Protein AF-A0A3B8WNW2-F1 (afdb_monomer_lite)

pLDDT: mean 96.25, std 4.34, range [57.47, 98.69]

Foldseek 3Di:
DVCCLVCVQPDLEEEAALDQAFVVPPDLVSLLSNLQRAYAYWFECQQPPHHCVGHVPVSLVSSVVSVHPRYHYDYHPFAFDPPLPAAPPVRPGTGTDRRSVRVVCLVVQNDDDPRQTPVNVSVPTDRDD

Sequence (129 aa):
VNMMLQYPDFFAAAFPICEAFPDARINSRDLAKIAQKPMWFVLAKNDPTIDPEKNTMPTVNRLKKMGAKNLHYSYFDKVEDVTGKYFNADKTAPHEYHGHDSWIYVFNDYVREGGLSLFEWLASQTNSD

Radius of gyration: 15.72 Å; chains: 1; bounding box: 43×23×44 Å

Secondary structure (DSSP, 8-state):
-HHHHH-TTT-S-B--BS----GGGS-HHHHHHHTTS-EEEEEETT-SSS-GGGTHHHHHHHHHHTT-SSEEEEEES--B-SSSS-B-TTSSSBPBPPTT-THHHHHTT--EETTEEHHHHHHT-----

Structure (mmCIF, N/CA/C/O backbone):
data_AF-A0A3B8WNW2-F1
#
_entry.id   AF-A0A3B8WNW2-F1
#
loop_
_atom_site.group_PDB
_atom_site.id
_atom_site.type_symbol
_atom_site.label_atom_id
_atom_site.label_alt_id
_atom_site.label_comp_id
_atom_site.label_asym_id
_atom_site.label_entity_id
_atom_site.label_seq_id
_atom_site.pdbx_PDB_ins_code
_atom_site.Cartn_x
_atom_site.Cartn_y
_atom_site.Cartn_z
_atom_site.occupancy
_atom_site.B_iso_or_equiv
_atom_site.auth_seq_id
_atom_site.auth_comp_id
_atom_site.auth_asym_id
_atom_site.auth_atom_id
_atom_site.pdbx_PDB_model_num
ATOM 1 N N . VAL A 1 1 ? -11.377 -3.786 -0.225 1.00 93.00 1 VAL A N 1
ATOM 2 C CA . VAL A 1 1 ? -12.240 -2.909 0.608 1.00 93.00 1 VAL A CA 1
ATOM 3 C C . VAL A 1 1 ? -13.684 -3.378 0.707 1.00 93.00 1 VAL A C 1
ATOM 5 O O . VAL A 1 1 ? -14.175 -3.434 1.824 1.00 93.00 1 VAL A O 1
ATOM 8 N N . ASN A 1 2 ? -14.360 -3.769 -0.385 1.00 95.19 2 ASN A N 1
ATOM 9 C CA . ASN A 1 2 ? -15.773 -4.192 -0.323 1.00 95.19 2 ASN A CA 1
ATOM 10 C C . ASN A 1 2 ? -16.074 -5.220 0.791 1.00 95.19 2 ASN A C 1
ATOM 12 O O . ASN A 1 2 ? -17.020 -5.036 1.545 1.00 95.19 2 ASN A O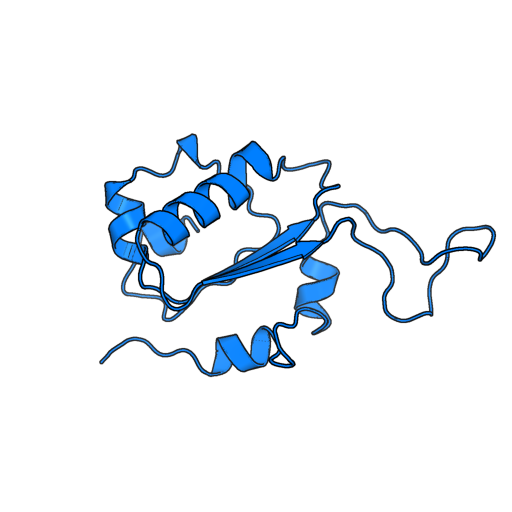 1
ATOM 16 N N . MET A 1 3 ? -15.226 -6.239 0.968 1.00 96.19 3 MET A N 1
ATOM 17 C CA . MET A 1 3 ? -15.391 -7.223 2.051 1.00 96.19 3 MET A CA 1
ATOM 18 C C . MET A 1 3 ? -15.361 -6.606 3.456 1.00 96.19 3 MET A C 1
ATOM 20 O O . MET A 1 3 ? -16.171 -6.991 4.290 1.00 96.19 3 MET A O 1
ATOM 24 N N . MET A 1 4 ? -14.498 -5.614 3.703 1.00 95.75 4 MET A N 1
ATOM 25 C CA . MET A 1 4 ? -14.473 -4.887 4.979 1.00 95.75 4 MET A CA 1
ATOM 26 C C . MET A 1 4 ? -15.780 -4.127 5.207 1.00 95.75 4 MET A C 1
ATOM 28 O O . MET A 1 4 ? -16.296 -4.112 6.315 1.00 95.75 4 MET A O 1
ATOM 32 N N . LEU A 1 5 ? -16.342 -3.520 4.157 1.00 95.56 5 LEU A N 1
ATOM 33 C CA . LEU A 1 5 ? -17.600 -2.772 4.257 1.00 95.56 5 LEU A CA 1
ATOM 34 C C . LEU A 1 5 ? -18.800 -3.689 4.535 1.00 95.56 5 LEU A C 1
ATOM 36 O O . LEU A 1 5 ? -19.678 -3.319 5.310 1.00 95.56 5 LEU A O 1
ATOM 40 N N . GLN A 1 6 ? -18.844 -4.868 3.904 1.00 95.88 6 GLN A N 1
ATOM 41 C 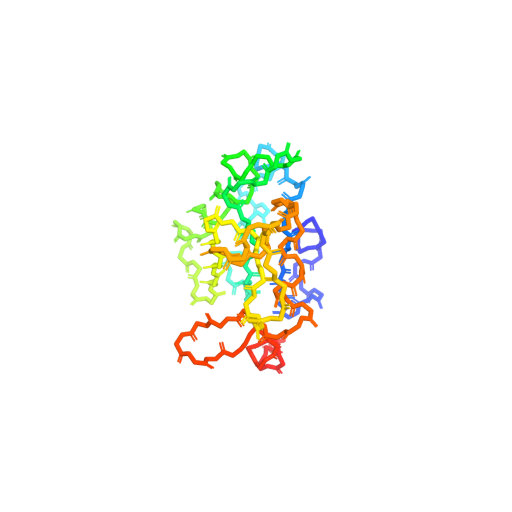CA . GLN A 1 6 ? -19.944 -5.826 4.070 1.00 95.88 6 GLN A CA 1
ATOM 42 C C . GLN A 1 6 ? -19.856 -6.606 5.390 1.00 95.88 6 GLN A C 1
ATOM 44 O O . GLN A 1 6 ? -20.885 -6.960 5.960 1.00 95.88 6 GLN A O 1
ATOM 49 N N . TYR A 1 7 ? -18.640 -6.860 5.881 1.00 95.88 7 TYR A N 1
ATOM 50 C CA . TYR A 1 7 ? -18.383 -7.690 7.059 1.00 95.88 7 TYR A CA 1
ATOM 51 C C . TYR A 1 7 ? -17.373 -7.015 8.004 1.00 95.88 7 TYR A C 1
ATOM 53 O O . TYR A 1 7 ? -16.269 -7.533 8.198 1.00 95.88 7 TYR A O 1
ATOM 61 N N . PRO A 1 8 ? -17.723 -5.857 8.596 1.00 93.12 8 PRO A N 1
ATOM 62 C CA . PRO A 1 8 ? -16.779 -5.029 9.352 1.00 93.12 8 PRO A CA 1
ATOM 63 C C . PRO A 1 8 ? -16.160 -5.745 10.558 1.00 93.12 8 PRO A C 1
ATOM 65 O O . PRO A 1 8 ? -15.019 -5.458 10.915 1.00 93.12 8 PRO A O 1
ATOM 68 N N . ASP A 1 9 ? -16.866 -6.708 11.149 1.00 93.31 9 ASP A N 1
ATOM 69 C CA . ASP A 1 9 ? -16.422 -7.420 12.354 1.00 93.31 9 ASP A CA 1
ATOM 70 C C . ASP A 1 9 ? -15.736 -8.759 12.064 1.00 93.31 9 ASP A C 1
ATOM 72 O O . ASP A 1 9 ? -15.163 -9.368 12.961 1.00 93.31 9 ASP A O 1
ATOM 76 N N . PHE A 1 10 ? -15.761 -9.224 10.813 1.00 95.62 10 PHE A N 1
ATOM 77 C CA . PHE A 1 10 ? -15.202 -10.529 10.463 1.00 95.62 10 PHE A CA 1
ATOM 78 C C . PHE A 1 10 ? -13.671 -10.496 10.365 1.00 95.62 10 PHE A C 1
ATOM 80 O O . PHE A 1 10 ? -12.996 -11.416 10.821 1.00 95.62 10 PHE A O 1
ATOM 87 N N . PHE A 1 11 ? -13.114 -9.429 9.788 1.00 96.38 11 PHE A N 1
ATOM 88 C CA . PHE A 1 11 ? -11.680 -9.310 9.529 1.00 96.38 11 PHE A CA 1
ATOM 89 C C . PHE A 1 11 ? -10.991 -8.397 10.550 1.00 96.38 11 PHE A C 1
ATOM 91 O O . PHE A 1 11 ? -11.432 -7.268 10.782 1.00 96.38 11 PHE A O 1
ATOM 98 N N . ALA A 1 12 ? -9.855 -8.861 11.076 1.00 96.94 12 ALA A N 1
ATOM 99 C CA . ALA A 1 12 ? -8.983 -8.082 11.956 1.00 96.94 12 ALA A CA 1
ATOM 100 C C . ALA A 1 12 ? -8.300 -6.913 11.234 1.00 96.94 12 ALA A C 1
ATOM 102 O O . ALA A 1 12 ? -8.097 -5.855 11.821 1.00 96.94 12 ALA A O 1
ATOM 103 N N . ALA A 1 13 ? -7.955 -7.096 9.958 1.00 97.94 13 ALA A N 1
ATOM 104 C CA . ALA A 1 13 ? -7.244 -6.114 9.150 1.00 97.94 13 ALA A CA 1
ATOM 105 C C . ALA A 1 13 ? -7.464 -6.355 7.653 1.00 97.94 13 ALA A C 1
ATOM 107 O O . ALA A 1 13 ? -7.928 -7.422 7.242 1.00 97.94 13 ALA A O 1
ATOM 108 N N . ALA A 1 14 ? -7.077 -5.384 6.827 1.00 98.00 14 ALA A N 1
ATOM 109 C CA . ALA A 1 14 ? -7.025 -5.543 5.377 1.00 98.00 14 ALA A CA 1
ATOM 110 C C . ALA A 1 14 ? -5.815 -4.839 4.759 1.00 98.00 14 ALA A C 1
ATOM 112 O O . ALA A 1 14 ? -5.386 -3.792 5.230 1.00 98.00 14 ALA A O 1
ATOM 113 N N . PHE A 1 15 ? -5.319 -5.364 3.639 1.00 98.25 15 PHE A N 1
ATOM 114 C CA . PHE A 1 15 ? -4.237 -4.743 2.874 1.00 98.25 15 PHE A CA 1
ATOM 115 C C . PHE A 1 15 ? -4.597 -4.628 1.381 1.00 98.25 15 PHE A C 1
ATOM 117 O O . PHE A 1 15 ? -4.176 -5.446 0.567 1.00 98.25 15 PHE A O 1
ATOM 124 N N . PRO A 1 16 ? -5.477 -3.687 0.985 1.00 97.94 16 PRO A N 1
ATOM 125 C CA . PRO A 1 16 ? -5.879 -3.549 -0.412 1.00 97.94 16 PRO A CA 1
ATOM 126 C C . PRO A 1 16 ? -4.691 -3.172 -1.306 1.00 97.94 16 PRO A C 1
ATOM 128 O O . PRO A 1 16 ? -3.960 -2.231 -1.006 1.00 97.94 16 PRO A O 1
ATOM 131 N N . ILE A 1 17 ? -4.544 -3.881 -2.423 1.00 98.12 17 ILE A N 1
ATOM 132 C CA . ILE A 1 17 ? -3.502 -3.663 -3.433 1.00 98.12 17 ILE A CA 1
ATOM 133 C C . ILE A 1 17 ? -4.191 -3.204 -4.718 1.00 98.12 17 ILE A C 1
ATOM 135 O O . ILE A 1 17 ? -5.210 -3.805 -5.067 1.00 98.12 17 ILE A O 1
ATOM 139 N N . CYS A 1 18 ? -3.676 -2.153 -5.375 1.00 96.31 18 CYS A N 1
ATOM 140 C CA . CYS A 1 18 ? -4.181 -1.601 -6.646 1.00 96.31 18 CYS A CA 1
ATOM 141 C C . CYS A 1 18 ? -5.723 -1.602 -6.727 1.00 96.31 18 CYS A C 1
ATOM 143 O O . CYS A 1 18 ? -6.334 -2.151 -7.645 1.00 96.31 18 CYS A O 1
ATOM 145 N N . GLU A 1 19 ? -6.361 -1.066 -5.683 1.00 94.81 19 GLU A N 1
ATOM 146 C CA . GLU A 1 19 ? -7.788 -1.247 -5.42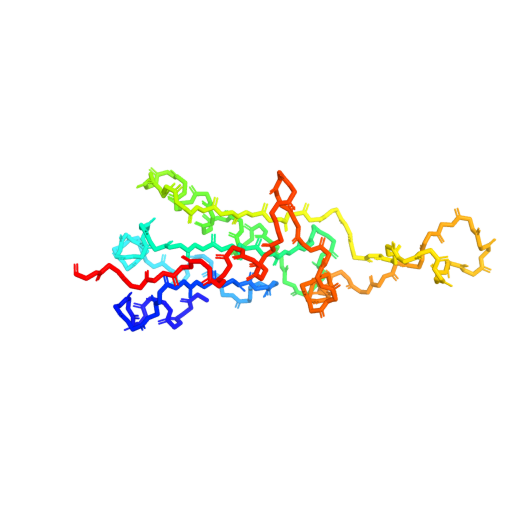6 1.00 94.81 19 GLU A CA 1
ATOM 147 C C . GLU A 1 19 ? -8.662 -0.720 -6.575 1.00 94.81 19 GLU A C 1
ATOM 149 O O . GLU A 1 19 ? -8.780 0.482 -6.785 1.00 94.81 19 GLU A O 1
ATOM 154 N N . ALA A 1 20 ? -9.377 -1.620 -7.252 1.00 93.81 20 ALA A N 1
ATOM 155 C CA . ALA A 1 20 ? -10.339 -1.294 -8.309 1.00 93.81 20 ALA A CA 1
ATOM 156 C C . ALA A 1 20 ? -11.769 -1.028 -7.785 1.00 93.81 20 ALA A C 1
ATOM 158 O O . ALA A 1 20 ? -12.758 -1.390 -8.430 1.00 93.81 20 ALA A O 1
ATOM 159 N N . PHE A 1 21 ? -11.908 -0.462 -6.583 1.00 94.25 21 PHE A N 1
ATOM 160 C CA . PHE A 1 21 ? -13.206 -0.114 -6.002 1.00 94.25 21 PHE A CA 1
ATOM 161 C C . PHE A 1 21 ? -13.327 1.415 -5.908 1.00 94.25 21 PHE A C 1
ATOM 163 O O . PHE A 1 21 ? -12.666 2.032 -5.074 1.00 94.25 21 PHE A O 1
ATOM 170 N N . PRO A 1 22 ? -14.156 2.044 -6.762 1.00 93.81 22 PRO A N 1
ATOM 171 C CA . PRO A 1 22 ? -14.241 3.497 -6.813 1.00 93.81 22 PRO A CA 1
ATOM 172 C C . PRO A 1 22 ? -14.758 4.083 -5.503 1.00 93.81 22 PRO A C 1
ATOM 174 O O . PRO A 1 22 ? -15.795 3.643 -4.996 1.00 93.81 22 PRO A O 1
ATOM 177 N N . ASP A 1 23 ? -14.122 5.150 -5.020 1.00 95.25 23 ASP A N 1
ATOM 178 C CA . ASP A 1 23 ? -14.535 5.835 -3.787 1.00 95.25 23 ASP A CA 1
ATOM 179 C C . ASP A 1 23 ? -15.983 6.344 -3.860 1.00 95.25 23 ASP A C 1
ATOM 181 O O . ASP A 1 23 ? -16.722 6.303 -2.875 1.00 95.25 23 ASP A O 1
ATOM 185 N N . ALA A 1 24 ? -16.439 6.711 -5.064 1.00 94.44 24 ALA A N 1
ATOM 186 C CA . ALA A 1 24 ? -17.817 7.116 -5.340 1.00 94.44 24 ALA A CA 1
ATOM 187 C C . ALA A 1 24 ? -18.864 6.041 -4.986 1.00 94.44 24 ALA A C 1
ATOM 189 O O . ALA A 1 24 ? -20.036 6.360 -4.788 1.00 94.44 24 ALA A O 1
ATOM 190 N N . ARG A 1 25 ? -18.465 4.765 -4.901 1.00 94.69 25 ARG A N 1
ATOM 191 C CA . ARG A 1 25 ? -19.335 3.654 -4.482 1.00 94.69 25 ARG A CA 1
ATOM 192 C C . ARG A 1 25 ? -19.294 3.398 -2.976 1.00 94.69 25 ARG A C 1
ATOM 194 O O . ARG A 1 25 ? -20.089 2.603 -2.479 1.00 94.69 25 ARG A O 1
ATOM 201 N N . ILE A 1 26 ? -18.402 4.064 -2.247 1.00 96.06 26 ILE A N 1
ATOM 202 C CA . ILE A 1 26 ? -18.235 3.916 -0.805 1.00 96.06 26 ILE A CA 1
ATOM 203 C C . ILE A 1 26 ? -19.018 5.023 -0.101 1.00 96.06 26 ILE A C 1
ATOM 205 O O . ILE A 1 26 ? -18.588 6.178 -0.030 1.00 96.06 26 ILE A O 1
ATOM 209 N N . ASN A 1 27 ? -20.164 4.686 0.488 1.00 95.19 27 ASN A N 1
ATOM 210 C CA . ASN A 1 27 ? -20.896 5.663 1.288 1.00 95.19 27 ASN A CA 1
ATOM 211 C C . ASN A 1 27 ? -20.174 5.945 2.624 1.00 95.19 27 ASN A C 1
ATOM 213 O O . ASN A 1 27 ? -19.523 5.077 3.204 1.00 95.19 27 ASN A O 1
ATOM 217 N N . SER A 1 28 ? -20.286 7.178 3.128 1.00 96.50 28 SER A N 1
ATOM 218 C CA . SER A 1 28 ? -19.554 7.602 4.334 1.00 96.50 28 SER A CA 1
ATOM 219 C C . SER A 1 28 ? -20.004 6.901 5.613 1.00 96.50 28 SER A C 1
ATOM 221 O O . SER A 1 28 ? -19.217 6.818 6.550 1.00 96.50 28 SER A O 1
ATOM 223 N N . ARG A 1 29 ? -21.244 6.394 5.664 1.00 95.75 29 ARG A N 1
ATOM 224 C CA . ARG A 1 29 ? -21.755 5.661 6.832 1.00 95.75 29 ARG A CA 1
ATOM 225 C C . ARG A 1 29 ? -21.092 4.293 6.957 1.00 95.75 29 ARG A C 1
ATOM 227 O O . ARG A 1 29 ? -20.718 3.916 8.058 1.00 95.75 29 ARG A O 1
ATOM 234 N N . ASP A 1 30 ? -20.907 3.586 5.849 1.00 95.44 30 ASP A N 1
ATOM 235 C CA . ASP A 1 30 ? -20.240 2.286 5.828 1.00 95.44 30 ASP A CA 1
ATOM 236 C C . ASP A 1 30 ? -18.732 2.427 6.007 1.00 95.44 30 ASP A C 1
ATOM 238 O O . ASP A 1 30 ? -18.145 1.665 6.769 1.00 95.44 30 ASP A O 1
ATOM 242 N N . LEU A 1 31 ? -18.108 3.449 5.407 1.00 97.44 31 LEU A N 1
ATOM 243 C CA . LEU A 1 31 ? -16.688 3.713 5.650 1.00 97.44 31 LEU A CA 1
ATOM 244 C C . LEU A 1 31 ? -16.414 4.023 7.130 1.00 97.44 31 LEU A C 1
ATOM 246 O O . LEU A 1 31 ? -15.431 3.537 7.681 1.00 97.44 31 LEU A O 1
ATOM 250 N N . ALA A 1 32 ? -17.306 4.764 7.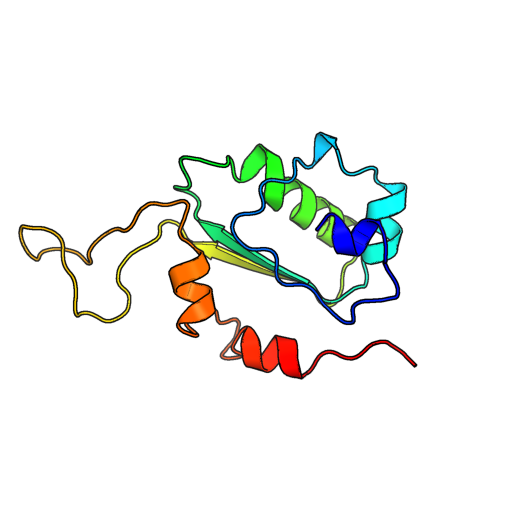798 1.00 96.94 32 ALA A N 1
ATOM 251 C CA . ALA A 1 32 ? -17.175 5.059 9.225 1.00 96.94 32 ALA A CA 1
ATOM 252 C C . ALA A 1 32 ? -17.172 3.793 10.102 1.00 96.94 32 ALA A C 1
ATOM 254 O O . ALA A 1 32 ? -16.477 3.771 11.116 1.00 96.94 32 ALA A O 1
ATOM 255 N N . LYS A 1 33 ? -17.878 2.722 9.701 1.00 95.62 33 LYS A N 1
ATOM 256 C CA . LYS A 1 33 ? -17.886 1.436 10.429 1.00 95.62 33 LYS A CA 1
ATOM 257 C C . LYS A 1 33 ? -16.522 0.748 10.426 1.00 95.62 33 LYS A C 1
ATOM 259 O O . LYS A 1 33 ? -16.213 0.013 11.355 1.00 95.62 33 LYS A O 1
ATOM 264 N N . ILE A 1 34 ? -15.709 0.992 9.399 1.00 96.31 34 ILE A N 1
ATOM 265 C CA . ILE A 1 34 ? -14.369 0.408 9.266 1.00 96.31 34 ILE A CA 1
ATOM 266 C C . ILE A 1 34 ? -13.249 1.423 9.500 1.00 96.31 34 ILE A C 1
ATOM 268 O O . ILE A 1 34 ? -12.083 1.074 9.371 1.00 96.31 34 ILE A O 1
ATOM 272 N N . ALA A 1 35 ? -13.567 2.667 9.874 1.00 97.19 35 ALA A N 1
ATOM 273 C CA . ALA A 1 35 ? -12.580 3.742 9.983 1.00 97.19 35 ALA A CA 1
ATOM 274 C C . ALA A 1 35 ? -11.484 3.476 11.023 1.00 97.19 35 ALA A C 1
ATOM 276 O O . ALA A 1 35 ? -10.389 4.016 10.916 1.00 97.19 35 ALA A O 1
ATOM 277 N N . GLN A 1 36 ? -11.777 2.652 12.028 1.00 96.50 36 GLN A N 1
ATOM 278 C CA . GLN A 1 36 ? -10.823 2.268 13.067 1.00 96.50 36 GLN A CA 1
ATOM 279 C C . GLN A 1 36 ? -10.199 0.887 12.826 1.00 96.50 36 GLN A C 1
ATOM 281 O O . GLN A 1 36 ? -9.375 0.452 13.627 1.00 96.50 36 GLN A O 1
ATOM 286 N N . LYS A 1 37 ? -10.573 0.191 11.744 1.00 97.06 37 LYS A N 1
ATOM 287 C CA . LYS A 1 37 ? -9.990 -1.109 11.408 1.00 97.06 37 LYS A CA 1
ATOM 288 C C . LYS A 1 37 ? -8.575 -0.905 10.849 1.00 97.06 37 LYS A C 1
ATOM 290 O O . LYS A 1 37 ? -8.391 -0.016 10.017 1.00 97.06 37 LYS A O 1
ATOM 295 N N . PRO A 1 38 ? -7.595 -1.721 11.268 1.00 98.12 38 PRO A N 1
ATOM 296 C CA . PRO A 1 38 ? -6.262 -1.728 10.681 1.00 98.12 38 PRO A CA 1
ATOM 297 C C . PRO A 1 38 ? -6.298 -1.922 9.162 1.00 98.12 38 PRO A C 1
ATOM 299 O O . PRO A 1 38 ? -6.846 -2.913 8.665 1.00 98.12 38 PRO A O 1
ATOM 302 N N . MET A 1 39 ? -5.715 -0.985 8.411 1.00 98.25 39 MET A N 1
ATOM 303 C CA . MET A 1 39 ? -5.620 -1.092 6.953 1.00 98.25 39 MET A CA 1
ATOM 304 C C . MET A 1 39 ? -4.265 -0.627 6.416 1.00 98.25 39 MET A C 1
ATOM 306 O O . MET A 1 39 ? -3.763 0.408 6.843 1.00 98.25 39 MET A O 1
ATOM 310 N N . TRP A 1 40 ? -3.714 -1.347 5.432 1.00 98.69 40 TRP A N 1
ATOM 311 C CA . TRP A 1 40 ? -2.505 -0.946 4.701 1.00 98.69 40 TRP A CA 1
ATOM 312 C C . TRP A 1 40 ? -2.743 -0.970 3.192 1.00 98.69 40 TRP A C 1
ATOM 314 O O . TRP A 1 40 ? -2.821 -2.024 2.570 1.00 98.69 40 TRP A O 1
ATOM 324 N N . PHE A 1 41 ? -2.860 0.201 2.581 1.00 98.50 41 PHE A N 1
ATOM 325 C CA . PHE A 1 41 ? -3.115 0.319 1.146 1.00 98.50 41 PHE A CA 1
ATOM 326 C C . PHE A 1 41 ? -1.809 0.349 0.341 1.00 98.50 41 PHE A C 1
ATOM 328 O O . PHE A 1 41 ? -0.870 1.045 0.722 1.00 98.50 41 PHE A O 1
ATOM 335 N N . VAL A 1 42 ? -1.759 -0.366 -0.784 1.00 98.50 42 VAL A N 1
ATOM 336 C CA . VAL A 1 42 ? -0.588 -0.438 -1.673 1.00 98.50 42 VAL A CA 1
ATOM 337 C C . VAL A 1 42 ? -1.000 -0.201 -3.124 1.00 98.50 42 VAL A C 1
ATOM 339 O O . VAL A 1 42 ? -1.996 -0.746 -3.589 1.00 98.50 42 VAL A O 1
ATOM 342 N N . LEU A 1 43 ? -0.257 0.637 -3.839 1.00 97.62 43 LEU A N 1
ATOM 343 C CA . LEU A 1 43 ? -0.554 1.073 -5.209 1.00 97.62 43 LEU A CA 1
ATOM 344 C C . LEU A 1 43 ? 0.648 1.809 -5.819 1.00 97.62 43 LEU A C 1
ATOM 346 O O . LEU A 1 43 ? 1.547 2.262 -5.104 1.00 97.62 43 LEU A O 1
ATOM 350 N N . ALA A 1 44 ? 0.623 1.997 -7.134 1.00 98.00 44 ALA A N 1
ATOM 351 C CA . ALA A 1 44 ? 1.569 2.860 -7.826 1.00 98.00 44 ALA A CA 1
ATOM 352 C C . ALA A 1 44 ? 0.854 4.015 -8.531 1.00 98.00 44 ALA A C 1
ATOM 354 O O . ALA A 1 44 ? -0.281 3.890 -8.985 1.00 98.00 44 ALA A O 1
ATOM 355 N N . LYS A 1 45 ? 1.532 5.157 -8.620 1.00 97.19 45 LYS A N 1
ATOM 356 C CA . LYS A 1 45 ? 1.044 6.370 -9.279 1.00 97.19 45 LYS A CA 1
ATOM 357 C C . LYS A 1 45 ? 0.930 6.196 -10.787 1.00 97.19 45 LYS A C 1
ATOM 359 O O . LYS A 1 45 ? 0.045 6.785 -11.398 1.00 97.19 45 LYS A O 1
ATOM 364 N N . ASN A 1 46 ? 1.815 5.396 -11.377 1.00 96.56 46 ASN A N 1
ATOM 365 C CA . ASN A 1 46 ? 1.824 5.098 -12.805 1.00 96.56 46 ASN A CA 1
ATOM 366 C C . ASN A 1 46 ? 0.872 3.954 -13.207 1.00 96.56 46 ASN A C 1
ATOM 368 O O . ASN A 1 46 ? 1.004 3.466 -14.326 1.00 96.56 46 ASN A O 1
ATOM 372 N N . ASP A 1 47 ? -0.053 3.512 -12.341 1.00 98.00 47 ASP A N 1
ATOM 373 C CA . ASP A 1 47 ? -1.049 2.483 -12.674 1.00 98.00 47 ASP A CA 1
ATOM 374 C C . ASP A 1 47 ? -1.914 2.934 -13.870 1.00 98.00 47 ASP A C 1
ATOM 376 O O . ASP A 1 47 ? -2.719 3.862 -13.738 1.00 98.00 47 ASP A O 1
ATOM 380 N N . PRO A 1 48 ? -1.772 2.301 -15.053 1.00 97.06 48 PRO A N 1
ATOM 381 C CA . PRO A 1 48 ? -2.516 2.707 -16.239 1.00 97.06 48 PRO A CA 1
ATOM 382 C C . PRO A 1 48 ? -3.897 2.040 -16.321 1.00 97.06 48 PRO A C 1
ATOM 384 O O . PRO A 1 48 ? -4.681 2.363 -17.212 1.00 97.06 48 PRO A O 1
ATOM 387 N N . THR A 1 49 ? -4.191 1.080 -15.438 1.00 97.62 49 THR A N 1
ATOM 388 C CA . THR A 1 49 ? -5.433 0.295 -15.446 1.00 97.62 49 THR A CA 1
ATOM 389 C C . THR A 1 49 ? -6.460 0.902 -14.504 1.00 97.62 49 THR A C 1
ATOM 391 O O . THR A 1 49 ? -7.627 1.044 -14.869 1.00 97.62 49 THR A O 1
ATOM 394 N N . ILE A 1 50 ? -6.029 1.286 -13.302 1.00 95.81 50 ILE A N 1
ATOM 395 C CA . ILE A 1 50 ? -6.884 1.826 -12.249 1.00 95.81 50 ILE A CA 1
ATOM 396 C C . ILE A 1 50 ? -6.306 3.152 -11.770 1.00 95.81 50 ILE A C 1
ATOM 398 O O . ILE A 1 50 ? -5.291 3.181 -11.090 1.00 95.81 50 ILE A O 1
ATOM 402 N N . ASP A 1 51 ? -7.000 4.250 -12.073 1.00 94.62 51 ASP A N 1
ATOM 403 C CA . ASP A 1 51 ? -6.621 5.595 -11.629 1.00 94.62 51 ASP A CA 1
ATOM 404 C C . ASP A 1 51 ? -6.650 5.693 -10.084 1.00 94.62 51 ASP A C 1
ATOM 406 O O . ASP A 1 51 ? -7.746 5.662 -9.495 1.00 94.62 51 ASP A O 1
ATOM 410 N N . PRO A 1 52 ? -5.488 5.833 -9.410 1.00 94.19 52 PRO A N 1
ATOM 411 C CA . PRO A 1 52 ? -5.407 5.923 -7.953 1.00 94.19 52 PRO A CA 1
ATOM 412 C C . PRO A 1 52 ? -6.260 7.046 -7.363 1.00 94.19 52 PRO A C 1
ATOM 414 O O . PRO A 1 52 ? -6.871 6.871 -6.305 1.00 94.19 52 PRO A O 1
ATOM 417 N N . GLU A 1 53 ? -6.352 8.176 -8.069 1.00 93.62 53 GLU A N 1
ATOM 418 C CA . GLU A 1 53 ? -7.034 9.395 -7.623 1.00 93.62 53 GLU A CA 1
ATOM 419 C C . GLU A 1 53 ? -8.564 9.267 -7.672 1.00 93.62 53 GLU A C 1
ATOM 421 O O . GLU A 1 53 ? -9.277 10.076 -7.078 1.00 93.62 53 GLU A O 1
ATOM 426 N N . LYS A 1 54 ? -9.091 8.227 -8.331 1.00 93.25 54 LYS A N 1
ATOM 427 C CA . LYS A 1 54 ? -10.530 7.908 -8.361 1.00 93.25 54 LYS A CA 1
ATOM 428 C C . LYS A 1 54 ? -10.927 6.744 -7.448 1.00 93.25 54 LYS A C 1
ATOM 430 O O . LYS A 1 54 ? -12.119 6.552 -7.199 1.00 93.25 54 LYS A O 1
ATOM 435 N N . ASN A 1 55 ? -9.958 5.967 -6.965 1.00 94.56 55 ASN A N 1
ATOM 436 C CA . ASN A 1 55 ? -10.203 4.730 -6.222 1.00 94.56 55 ASN A CA 1
ATOM 437 C C . ASN A 1 55 ? -9.576 4.796 -4.821 1.00 94.56 55 ASN A C 1
ATOM 439 O O . ASN A 1 55 ? -10.203 5.290 -3.880 1.00 94.56 55 ASN A O 1
ATOM 443 N N . THR A 1 56 ? -8.329 4.349 -4.682 1.00 96.12 56 THR A N 1
ATOM 444 C CA . THR A 1 56 ? -7.649 4.213 -3.390 1.00 96.12 56 THR A CA 1
ATOM 445 C C . THR A 1 56 ? -7.459 5.547 -2.665 1.00 96.12 56 THR A C 1
ATOM 447 O O . THR A 1 56 ? -7.722 5.646 -1.465 1.00 96.12 56 THR A O 1
ATOM 450 N N . MET A 1 57 ? -7.001 6.590 -3.366 1.00 96.12 57 MET A N 1
ATOM 451 C CA . MET A 1 57 ? -6.557 7.830 -2.719 1.00 96.12 57 MET A CA 1
ATOM 452 C C . MET A 1 57 ? -7.672 8.594 -2.002 1.00 96.12 57 MET A C 1
ATOM 454 O O . MET A 1 57 ? -7.487 8.972 -0.838 1.00 96.12 57 MET A O 1
ATOM 458 N N . PRO A 1 58 ? -8.853 8.797 -2.612 1.00 96.94 58 PRO A N 1
ATOM 459 C CA . PRO A 1 58 ? -9.975 9.397 -1.903 1.00 96.94 58 PRO A CA 1
ATOM 460 C C . PRO A 1 58 ? -10.413 8.577 -0.679 1.00 96.94 58 PRO A C 1
ATOM 462 O O . PRO A 1 58 ? -10.660 9.166 0.378 1.00 96.94 58 PRO A O 1
ATOM 465 N N . THR A 1 59 ? -10.407 7.242 -0.771 1.00 97.19 59 THR A N 1
ATOM 466 C CA . THR A 1 59 ? -10.747 6.339 0.343 1.00 97.19 59 THR A CA 1
ATOM 467 C C . THR A 1 59 ? -9.787 6.524 1.520 1.00 97.19 59 THR A C 1
ATOM 469 O O . THR A 1 59 ? -10.223 6.783 2.646 1.00 97.19 59 THR A O 1
ATOM 472 N N . VAL A 1 60 ? -8.474 6.485 1.262 1.00 97.56 60 VAL A N 1
ATOM 473 C CA . VAL A 1 60 ? -7.423 6.727 2.268 1.00 97.56 60 VAL A CA 1
ATOM 474 C C . VAL A 1 60 ? -7.586 8.109 2.906 1.00 97.56 60 VAL A C 1
ATOM 476 O O . VAL A 1 60 ? -7.546 8.244 4.130 1.00 97.56 60 VAL A O 1
ATOM 479 N N . ASN A 1 61 ? -7.829 9.146 2.102 1.00 97.88 61 ASN A N 1
ATOM 480 C CA . ASN A 1 61 ? -8.019 10.511 2.596 1.00 97.88 61 ASN A CA 1
ATOM 481 C C . ASN A 1 61 ? -9.258 10.649 3.492 1.00 97.88 61 ASN A C 1
ATOM 483 O O . ASN A 1 61 ? -9.221 11.372 4.491 1.00 97.88 61 ASN A O 1
ATOM 487 N N . ARG A 1 62 ? -10.358 9.965 3.164 1.00 98.12 62 ARG A N 1
ATOM 488 C CA . ARG A 1 62 ? -11.570 9.947 3.995 1.00 98.12 62 ARG A CA 1
ATOM 489 C C . ARG A 1 62 ? -11.336 9.212 5.313 1.00 98.12 62 ARG A C 1
ATOM 491 O O . ARG A 1 62 ? -11.715 9.750 6.348 1.00 98.12 62 ARG A O 1
ATOM 498 N N . LEU A 1 63 ? -10.658 8.063 5.298 1.00 98.25 63 LEU A N 1
ATOM 499 C CA . LEU A 1 63 ? -10.282 7.330 6.515 1.00 98.25 63 LEU A CA 1
ATOM 500 C C . LEU A 1 63 ? -9.388 8.179 7.437 1.00 98.25 63 LEU A C 1
ATOM 502 O O . LEU A 1 63 ? -9.666 8.285 8.632 1.00 98.25 63 LEU A O 1
ATOM 506 N N . LYS A 1 64 ? -8.384 8.878 6.884 1.00 97.94 64 LYS A N 1
ATOM 507 C CA . LYS A 1 64 ? -7.553 9.838 7.639 1.00 97.94 64 LYS A CA 1
ATOM 508 C C . LYS A 1 64 ? -8.397 10.934 8.296 1.00 97.94 64 LYS A C 1
ATOM 510 O O . LYS A 1 64 ? -8.250 11.191 9.486 1.00 97.94 64 LYS A O 1
ATOM 515 N N . LYS A 1 65 ? -9.322 11.551 7.549 1.00 98.25 65 LYS A N 1
ATOM 516 C CA . LYS A 1 65 ? -10.242 12.581 8.077 1.00 98.25 65 LYS A CA 1
ATOM 517 C C . LYS A 1 65 ? -11.181 12.051 9.164 1.00 98.25 65 LYS A C 1
ATOM 519 O O . LYS A 1 65 ? -11.591 12.817 10.028 1.00 98.25 65 LYS A O 1
ATOM 524 N N . MET A 1 66 ? -11.511 10.761 9.129 1.00 98.06 66 MET A N 1
ATOM 525 C CA . MET A 1 66 ? -12.296 10.075 10.162 1.00 98.06 66 MET A CA 1
ATOM 526 C C . MET A 1 66 ? -11.461 9.678 11.393 1.00 98.06 66 MET A C 1
ATOM 528 O O . MET A 1 66 ? -11.996 9.069 12.317 1.00 98.06 66 MET A O 1
ATOM 532 N N . GLY A 1 67 ? -10.168 10.019 11.430 1.00 97.75 67 GLY A N 1
ATOM 533 C CA . GLY A 1 67 ? -9.292 9.746 12.567 1.00 97.75 67 GLY A CA 1
ATOM 534 C C . GLY A 1 67 ? -8.856 8.286 12.663 1.00 97.75 67 GLY A C 1
ATOM 535 O O . GLY A 1 67 ? -8.728 7.769 13.772 1.00 97.75 67 GLY A O 1
ATOM 536 N N . ALA A 1 68 ? -8.673 7.604 11.528 1.00 98.06 68 ALA A N 1
ATOM 537 C CA . ALA A 1 68 ? -8.105 6.259 11.504 1.00 98.06 68 ALA A CA 1
ATOM 538 C C . ALA A 1 68 ? -6.730 6.237 12.193 1.00 98.06 68 ALA A C 1
ATOM 540 O O . ALA A 1 68 ? -5.835 6.997 11.820 1.00 98.06 68 ALA A O 1
ATOM 541 N N . LYS A 1 69 ? -6.572 5.380 13.209 1.00 96.06 69 LYS A N 1
ATOM 542 C CA . LYS A 1 69 ? -5.348 5.307 14.029 1.00 96.06 69 LYS A CA 1
ATOM 543 C C . LYS A 1 69 ? -4.305 4.327 13.496 1.00 96.06 69 LYS A C 1
ATOM 545 O O . LYS A 1 69 ? -3.120 4.546 13.699 1.00 96.06 69 LYS A O 1
ATOM 550 N N . ASN A 1 70 ? -4.753 3.256 12.844 1.00 97.31 70 ASN A N 1
ATOM 551 C CA . ASN A 1 70 ? -3.906 2.203 12.283 1.00 97.31 70 ASN A CA 1
ATOM 552 C C . ASN A 1 70 ? -4.154 2.127 10.772 1.00 97.31 70 ASN A C 1
ATOM 554 O O . ASN A 1 70 ? -4.868 1.261 10.270 1.00 97.31 70 ASN A O 1
ATOM 558 N N . LEU A 1 71 ? -3.656 3.142 10.068 1.00 98.06 71 LEU A N 1
ATOM 559 C CA . LEU A 1 71 ? -3.825 3.298 8.631 1.00 98.06 71 LEU A CA 1
ATOM 560 C C . LEU A 1 71 ? -2.469 3.571 7.993 1.00 98.06 71 LEU A C 1
ATOM 562 O O . LEU A 1 71 ? -1.909 4.654 8.160 1.00 98.06 71 LEU A O 1
ATOM 566 N N . HIS A 1 72 ? -2.007 2.608 7.211 1.00 98.06 72 HIS A N 1
ATOM 567 C CA . HIS A 1 72 ? -0.778 2.676 6.441 1.00 98.06 72 HIS A CA 1
ATOM 568 C C . HIS A 1 72 ? -1.089 2.800 4.948 1.00 98.06 72 HIS A C 1
ATOM 570 O O . HIS A 1 72 ? -2.158 2.405 4.462 1.00 98.06 72 HIS A O 1
ATOM 576 N N . TYR A 1 73 ? -0.156 3.382 4.204 1.00 95.31 73 TYR A N 1
ATOM 577 C CA . TYR A 1 73 ? -0.315 3.618 2.775 1.00 95.31 73 TYR A CA 1
ATOM 578 C C . TYR A 1 73 ? 1.050 3.703 2.094 1.00 95.31 73 TYR A C 1
ATOM 580 O O . TYR A 1 73 ? 1.840 4.596 2.395 1.00 95.31 73 TYR A O 1
ATOM 588 N N . SER A 1 74 ? 1.310 2.800 1.153 1.00 97.44 74 SER A N 1
ATOM 589 C CA . SER A 1 74 ? 2.544 2.759 0.368 1.00 97.44 74 SER A CA 1
ATOM 590 C C . SER A 1 74 ? 2.248 3.124 -1.078 1.00 97.44 74 SER A C 1
ATOM 592 O O . SER A 1 74 ? 1.727 2.302 -1.831 1.00 97.44 74 SER A O 1
ATOM 594 N N . TYR A 1 75 ? 2.585 4.365 -1.437 1.00 96.69 75 TYR A N 1
ATOM 595 C CA . TYR A 1 75 ? 2.421 4.921 -2.778 1.00 96.69 75 TYR A CA 1
ATOM 596 C C . TYR A 1 75 ? 3.742 4.987 -3.498 1.00 96.69 75 TYR A C 1
ATOM 598 O O . TYR A 1 75 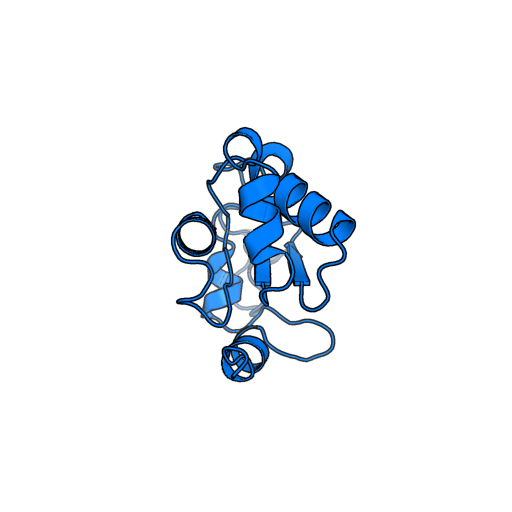? 4.589 5.821 -3.183 1.00 96.69 75 TYR A O 1
ATOM 606 N N . PHE A 1 76 ? 3.902 4.110 -4.470 1.00 97.50 76 PHE A N 1
ATOM 607 C CA . PHE A 1 76 ? 5.096 4.100 -5.289 1.00 97.50 76 PHE A CA 1
ATOM 608 C C . PHE A 1 76 ? 4.906 5.028 -6.484 1.00 97.50 76 PHE A C 1
ATOM 610 O O . PHE A 1 76 ? 3.817 5.090 -7.049 1.00 97.50 76 PHE A O 1
ATOM 617 N N . ASP A 1 77 ? 5.955 5.730 -6.909 1.00 97.50 77 ASP A N 1
ATOM 618 C CA . ASP A 1 77 ? 5.888 6.497 -8.159 1.00 97.50 77 ASP A CA 1
ATOM 619 C C . ASP A 1 77 ? 5.692 5.563 -9.363 1.00 97.50 77 ASP A C 1
ATOM 621 O O . ASP A 1 77 ? 4.935 5.879 -10.283 1.00 97.50 77 ASP A O 1
ATOM 625 N N . LYS A 1 78 ? 6.332 4.389 -9.315 1.00 97.56 78 LYS A N 1
ATOM 626 C CA . LYS A 1 78 ? 6.244 3.327 -10.317 1.00 97.56 78 LYS A CA 1
ATOM 627 C C . LYS A 1 78 ? 6.551 1.941 -9.749 1.00 97.56 78 LYS A C 1
ATOM 629 O O . LYS A 1 78 ? 7.080 1.811 -8.642 1.00 97.56 78 LYS A O 1
ATOM 634 N N . VAL A 1 79 ? 6.220 0.908 -10.521 1.00 98.25 79 VAL A N 1
ATOM 635 C CA . VAL A 1 79 ? 6.581 -0.488 -10.236 1.00 98.25 79 VAL A CA 1
ATOM 636 C C . VAL A 1 79 ? 7.833 -0.842 -11.036 1.00 98.25 79 VAL A C 1
ATOM 638 O O . VAL A 1 79 ? 7.809 -0.823 -12.257 1.00 98.25 79 VAL A O 1
ATOM 641 N N . GLU A 1 80 ? 8.939 -1.147 -10.370 1.00 98.12 80 GLU A N 1
ATOM 642 C CA . GLU A 1 80 ? 10.232 -1.434 -10.990 1.00 98.12 80 GLU A CA 1
ATOM 643 C C . GLU A 1 80 ? 11.020 -2.477 -10.192 1.00 98.12 80 GLU A C 1
ATOM 645 O O . GLU A 1 80 ? 10.663 -2.835 -9.070 1.00 98.12 80 GLU A O 1
ATOM 650 N N . ASP A 1 81 ? 12.079 -3.023 -10.781 1.00 97.81 81 ASP A N 1
ATOM 651 C CA . ASP A 1 81 ? 12.932 -3.986 -10.096 1.00 97.81 81 ASP A CA 1
ATOM 652 C C . ASP A 1 81 ? 13.691 -3.338 -8.937 1.00 97.81 81 ASP A C 1
ATOM 654 O O . ASP A 1 81 ? 14.511 -2.445 -9.116 1.00 97.81 81 ASP A O 1
ATOM 658 N N . VAL A 1 82 ? 13.467 -3.854 -7.733 1.00 96.19 82 VAL A N 1
ATOM 659 C CA . VAL A 1 82 ? 14.196 -3.436 -6.524 1.00 96.19 82 VAL A CA 1
ATOM 660 C C . VAL A 1 82 ? 15.289 -4.430 -6.134 1.00 96.19 82 VAL A C 1
ATOM 662 O O . VAL A 1 82 ? 16.004 -4.226 -5.156 1.00 96.19 82 VAL A O 1
ATOM 665 N N . THR A 1 83 ? 15.431 -5.525 -6.887 1.00 95.62 83 THR A N 1
ATOM 666 C CA . THR A 1 83 ? 16.403 -6.585 -6.589 1.00 95.62 83 THR A CA 1
ATOM 667 C C . THR A 1 83 ? 17.788 -6.308 -7.168 1.00 95.62 83 THR A C 1
ATOM 669 O O . THR A 1 83 ? 18.759 -6.942 -6.751 1.00 95.62 83 THR A O 1
ATOM 672 N N . GLY A 1 84 ? 17.882 -5.385 -8.131 1.00 95.62 84 GLY A N 1
ATOM 673 C CA . GLY A 1 84 ? 19.103 -5.102 -8.884 1.00 95.62 84 GLY 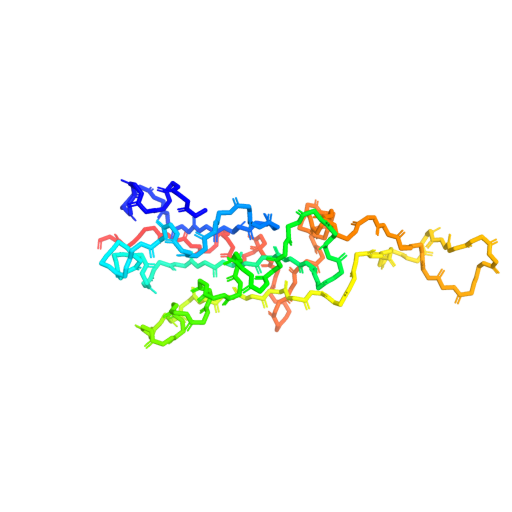A CA 1
ATOM 674 C C . GLY A 1 84 ? 19.463 -6.211 -9.876 1.00 95.62 84 GLY A C 1
ATOM 675 O O . GLY A 1 84 ? 20.626 -6.332 -10.259 1.00 95.62 84 GLY A O 1
ATOM 676 N N . LYS A 1 85 ? 18.497 -7.055 -10.259 1.00 96.06 85 LYS A N 1
ATOM 677 C CA . LYS A 1 85 ? 18.702 -8.182 -11.184 1.00 96.06 85 LYS A CA 1
ATOM 678 C C . LYS A 1 85 ? 18.199 -7.875 -12.584 1.00 96.06 85 LYS A C 1
ATOM 680 O O . LYS A 1 85 ? 18.763 -8.393 -13.549 1.00 96.06 85 LYS A O 1
ATOM 685 N N . TYR A 1 86 ? 17.156 -7.059 -12.697 1.00 97.06 86 TYR A N 1
ATOM 686 C CA . TYR A 1 86 ? 16.519 -6.744 -13.968 1.00 97.06 86 TYR A CA 1
ATOM 687 C C . TYR A 1 86 ? 16.679 -5.267 -14.281 1.00 97.06 86 TYR A C 1
ATOM 689 O O . TYR A 1 86 ? 16.427 -4.398 -13.451 1.00 97.06 86 TYR A O 1
ATOM 697 N N . PHE A 1 87 ? 17.077 -4.992 -15.515 1.00 98.06 87 PHE A N 1
ATOM 698 C CA . PHE A 1 87 ? 17.334 -3.647 -15.999 1.00 98.06 87 PHE A CA 1
ATOM 699 C C . PHE A 1 87 ? 16.568 -3.408 -17.296 1.00 98.06 87 PHE A C 1
ATOM 701 O O . PHE A 1 87 ? 16.142 -4.348 -17.976 1.00 98.06 87 PHE A O 1
ATOM 708 N N . ASN A 1 88 ? 16.411 -2.141 -17.654 1.00 96.81 88 ASN A N 1
ATOM 709 C CA . ASN A 1 88 ? 16.029 -1.761 -19.005 1.00 96.81 88 ASN A CA 1
ATOM 710 C C . ASN A 1 88 ? 17.067 -2.254 -20.041 1.00 96.81 88 ASN A C 1
ATOM 712 O O . ASN A 1 88 ? 18.162 -2.713 -19.707 1.00 96.81 88 ASN A O 1
ATOM 716 N N . ALA A 1 89 ? 16.712 -2.181 -21.326 1.00 95.94 89 ALA A N 1
ATOM 717 C CA . ALA A 1 89 ? 17.507 -2.776 -22.403 1.00 95.94 89 ALA A CA 1
ATOM 718 C C . ALA A 1 89 ? 18.954 -2.245 -22.480 1.00 95.94 89 ALA A C 1
ATOM 720 O O . ALA A 1 89 ? 19.862 -2.996 -22.836 1.00 95.94 89 ALA A O 1
ATOM 721 N N . ASP A 1 90 ? 19.174 -0.976 -22.126 1.00 96.06 90 ASP A N 1
ATOM 722 C CA . ASP A 1 90 ? 20.493 -0.331 -22.125 1.00 96.06 90 ASP A CA 1
ATOM 723 C C . ASP A 1 90 ? 21.249 -0.453 -20.785 1.00 96.06 90 ASP A C 1
ATOM 725 O O . ASP A 1 90 ? 22.393 -0.011 -20.685 1.00 96.06 90 ASP A O 1
ATOM 729 N N . LYS A 1 91 ? 20.650 -1.110 -19.781 1.00 95.50 91 LYS A N 1
ATOM 730 C CA . LYS A 1 91 ? 21.201 -1.344 -18.437 1.00 95.50 91 LYS A CA 1
ATOM 731 C C . LYS A 1 91 ? 21.507 -0.076 -17.633 1.00 95.50 91 LYS A C 1
ATOM 733 O O . LYS A 1 91 ? 22.368 -0.101 -16.755 1.00 95.50 91 LYS A O 1
ATOM 738 N N . THR A 1 92 ? 20.815 1.025 -17.912 1.00 96.75 92 THR A N 1
ATOM 739 C CA . THR A 1 92 ? 21.002 2.302 -17.203 1.00 96.75 92 THR A CA 1
ATOM 740 C C . THR A 1 92 ? 20.051 2.494 -16.024 1.00 96.75 92 THR A C 1
ATOM 742 O O . THR A 1 92 ? 20.348 3.280 -15.126 1.00 96.75 92 THR A O 1
ATOM 745 N N . ALA A 1 93 ? 18.932 1.768 -15.998 1.00 97.25 93 ALA A N 1
ATOM 746 C CA . ALA A 1 93 ? 17.929 1.849 -14.943 1.00 97.25 93 ALA A CA 1
ATOM 747 C C . ALA A 1 93 ? 17.336 0.466 -14.634 1.00 97.25 93 ALA A C 1
ATOM 749 O O . ALA A 1 93 ? 17.384 -0.425 -15.494 1.00 97.25 93 ALA A O 1
ATOM 750 N N . PRO A 1 94 ? 16.757 0.268 -13.436 1.00 98.00 94 PRO A N 1
ATOM 751 C CA . PRO A 1 94 ? 15.987 -0.932 -13.145 1.00 98.00 94 PRO A CA 1
ATOM 752 C C . PRO A 1 94 ? 14.873 -1.153 -14.168 1.00 98.00 94 PRO A C 1
ATOM 754 O O . PRO A 1 94 ? 14.347 -0.211 -14.765 1.00 98.00 94 PRO A O 1
ATOM 757 N N . HIS A 1 95 ? 14.523 -2.416 -14.390 1.00 98.00 95 HIS A N 1
ATOM 758 C CA . HIS A 1 95 ? 13.409 -2.759 -15.261 1.00 98.00 95 HIS A CA 1
ATOM 759 C C . HIS A 1 95 ? 12.106 -2.224 -14.662 1.00 98.00 95 HIS A C 1
ATOM 761 O O . HIS A 1 95 ? 11.751 -2.596 -13.547 1.00 98.00 95 HIS A O 1
ATOM 767 N N . GLU A 1 96 ? 11.392 -1.376 -15.398 1.00 97.75 96 GLU A N 1
ATOM 768 C CA . GLU A 1 96 ? 10.054 -0.924 -15.016 1.00 97.75 96 GLU A CA 1
ATOM 769 C C . GLU A 1 96 ? 9.024 -1.986 -15.420 1.00 97.75 96 GLU A C 1
ATOM 771 O O . GLU A 1 96 ? 8.918 -2.348 -16.593 1.00 97.75 96 GLU A O 1
ATOM 776 N N . TYR A 1 97 ? 8.287 -2.495 -14.435 1.00 97.62 97 TYR A N 1
ATOM 777 C CA . TYR A 1 97 ? 7.145 -3.377 -14.639 1.00 97.62 97 TYR A CA 1
ATOM 778 C C . TYR A 1 97 ? 5.893 -2.555 -14.969 1.00 97.62 97 TYR A C 1
ATOM 780 O O . TYR A 1 97 ? 5.865 -1.327 -14.874 1.00 97.62 97 TYR A O 1
ATOM 788 N N . HIS A 1 98 ? 4.813 -3.240 -15.334 1.00 98.06 98 HIS A N 1
ATOM 789 C CA . HIS A 1 98 ? 3.533 -2.582 -15.546 1.00 98.06 98 HIS A CA 1
ATOM 790 C C . HIS A 1 98 ? 3.031 -1.927 -14.243 1.00 98.06 98 HIS A C 1
ATOM 792 O O . HIS A 1 98 ? 3.021 -2.554 -13.185 1.00 98.06 98 HIS A O 1
ATOM 798 N N . GLY A 1 99 ? 2.603 -0.660 -14.309 1.00 97.94 99 GLY A N 1
ATOM 799 C CA . GLY A 1 99 ? 2.286 0.142 -13.118 1.00 97.94 99 GLY A CA 1
ATOM 800 C C . GLY A 1 99 ? 1.151 -0.403 -12.242 1.00 97.94 99 GLY A C 1
ATOM 801 O O . GLY A 1 99 ? 1.109 -0.134 -11.046 1.00 97.94 99 GLY A O 1
ATOM 802 N N . HIS A 1 100 ? 0.245 -1.207 -12.805 1.00 98.12 100 HIS A N 1
ATOM 803 C CA . HIS A 1 100 ? -0.823 -1.858 -12.034 1.00 98.12 100 HIS A CA 1
ATOM 804 C C . HIS A 1 100 ? -0.282 -2.915 -11.054 1.00 98.12 100 HIS A C 1
ATOM 806 O O . HIS A 1 100 ? -0.871 -3.167 -10.001 1.00 98.12 100 HIS A O 1
ATOM 812 N N . ASP A 1 101 ? 0.896 -3.471 -11.343 1.00 98.06 101 ASP A N 1
ATOM 813 C CA . ASP A 1 101 ? 1.404 -4.710 -10.758 1.00 98.06 101 ASP A CA 1
ATOM 814 C C . ASP A 1 101 ? 2.094 -4.482 -9.402 1.00 98.06 101 ASP A C 1
ATOM 816 O O . ASP A 1 101 ? 3.048 -5.161 -9.023 1.00 98.06 101 ASP A O 1
ATOM 820 N N . SER A 1 102 ? 1.589 -3.525 -8.620 1.00 98.12 102 SER A N 1
ATOM 821 C CA . SER A 1 102 ? 2.107 -3.165 -7.291 1.00 98.12 102 SER A CA 1
ATOM 822 C C . SER A 1 102 ? 2.078 -4.326 -6.282 1.00 98.12 102 SER A C 1
ATOM 824 O O . SER A 1 102 ? 2.784 -4.293 -5.271 1.00 98.12 102 SER A O 1
ATOM 826 N N . TRP A 1 103 ? 1.343 -5.407 -6.580 1.00 98.44 103 TRP A N 1
ATOM 827 C CA . TRP A 1 103 ? 1.406 -6.666 -5.833 1.00 98.44 103 TRP A CA 1
ATOM 828 C C . TRP A 1 103 ? 2.783 -7.336 -5.883 1.00 98.44 103 TRP A C 1
ATOM 830 O O . TRP A 1 103 ? 3.095 -8.105 -4.975 1.00 98.44 103 TRP A O 1
ATOM 840 N N . ILE A 1 104 ? 3.622 -7.032 -6.883 1.00 98.31 104 ILE A N 1
ATOM 841 C CA . ILE A 1 104 ? 5.011 -7.510 -6.951 1.00 98.31 104 ILE A CA 1
ATOM 842 C C . ILE A 1 104 ? 5.757 -7.107 -5.678 1.00 98.31 104 ILE A C 1
ATOM 844 O O . ILE A 1 104 ? 6.432 -7.942 -5.078 1.00 98.31 104 ILE A O 1
ATOM 848 N N . TYR A 1 105 ? 5.592 -5.866 -5.216 1.00 98.44 105 TYR A N 1
ATOM 849 C CA . TYR A 1 105 ? 6.227 -5.405 -3.984 1.00 98.44 105 TYR A CA 1
ATOM 850 C C . TYR A 1 105 ? 5.657 -6.079 -2.742 1.00 98.44 105 TYR A C 1
ATOM 852 O O . TYR A 1 105 ? 6.408 -6.418 -1.831 1.00 98.44 105 TYR A O 1
ATOM 860 N N . VAL A 1 106 ? 4.341 -6.300 -2.703 1.00 98.38 106 VAL A N 1
ATOM 861 C CA . VAL A 1 106 ? 3.680 -6.934 -1.556 1.00 98.38 106 VAL A CA 1
ATOM 862 C C . VAL A 1 106 ? 4.157 -8.371 -1.399 1.00 98.38 106 VAL A C 1
ATOM 864 O O . VAL A 1 106 ? 4.701 -8.726 -0.361 1.00 98.38 106 VAL A O 1
ATOM 867 N N . PHE A 1 107 ? 4.006 -9.195 -2.436 1.00 98.38 107 PHE A N 1
ATOM 868 C CA . PHE A 1 107 ? 4.259 -10.634 -2.335 1.00 98.38 107 PHE A CA 1
ATOM 869 C C . PHE A 1 107 ? 5.743 -11.021 -2.354 1.00 98.38 107 PHE A C 1
ATOM 871 O O . PHE A 1 107 ? 6.059 -12.179 -2.097 1.00 98.38 107 PHE A O 1
ATOM 878 N N . ASN A 1 108 ? 6.647 -10.066 -2.591 1.00 97.75 108 ASN A N 1
ATOM 879 C CA . ASN A 1 108 ? 8.088 -10.238 -2.381 1.00 97.75 108 ASN A CA 1
ATOM 880 C C . ASN A 1 108 ? 8.602 -9.569 -1.084 1.00 97.75 108 ASN A C 1
ATOM 882 O O . ASN A 1 108 ? 9.811 -9.450 -0.911 1.00 97.75 108 ASN A O 1
ATOM 886 N N . ASP A 1 109 ? 7.712 -9.150 -0.171 1.00 97.44 109 ASP A N 1
ATOM 887 C CA . ASP A 1 109 ? 8.049 -8.538 1.132 1.00 97.44 109 ASP A CA 1
ATOM 888 C C . ASP A 1 109 ? 8.879 -7.234 1.033 1.00 97.44 109 ASP A C 1
ATOM 890 O O . ASP A 1 109 ? 9.740 -6.928 1.862 1.00 97.44 109 ASP A O 1
ATOM 894 N N . TYR A 1 110 ? 8.603 -6.421 0.008 1.00 97.62 110 TYR A N 1
ATOM 895 C CA . TYR A 1 110 ? 9.266 -5.129 -0.222 1.00 97.62 110 TYR A CA 1
ATOM 896 C C . TYR A 1 110 ? 8.488 -3.923 0.317 1.00 97.62 110 TYR A C 1
ATOM 898 O O . TYR A 1 110 ? 8.999 -2.804 0.306 1.00 97.62 110 TYR A O 1
ATOM 906 N N . VAL A 1 111 ? 7.269 -4.122 0.821 1.00 98.44 111 VAL A N 1
ATOM 907 C CA . VAL A 1 111 ? 6.466 -3.043 1.413 1.00 98.44 111 VAL A CA 1
ATOM 908 C C . VAL A 1 111 ? 6.819 -2.867 2.886 1.00 98.44 111 VAL A C 1
ATOM 910 O O . VAL A 1 111 ? 6.614 -3.780 3.687 1.00 98.44 111 VAL A O 1
ATOM 913 N N . ARG A 1 112 ? 7.346 -1.687 3.240 1.00 97.06 112 ARG A N 1
ATOM 914 C CA . ARG A 1 112 ? 7.790 -1.352 4.601 1.00 97.06 112 ARG A CA 1
ATOM 915 C C . ARG A 1 112 ? 7.445 0.086 4.987 1.00 97.06 112 ARG A C 1
ATOM 917 O O . ARG A 1 112 ? 7.490 0.981 4.146 1.00 97.06 112 ARG A O 1
ATOM 924 N N . GLU A 1 113 ? 7.185 0.314 6.271 1.00 96.25 113 GLU A N 1
ATOM 925 C CA . GLU A 1 113 ? 7.056 1.643 6.886 1.00 96.25 113 GLU A CA 1
ATOM 926 C C . GLU A 1 113 ? 7.859 1.662 8.192 1.00 96.25 113 GLU A C 1
ATOM 928 O O . GLU A 1 113 ? 7.666 0.814 9.058 1.00 96.25 113 GLU A O 1
ATOM 933 N N . GLY A 1 114 ? 8.823 2.579 8.327 1.00 93.88 114 GLY A N 1
ATOM 934 C CA . GLY A 1 114 ? 9.651 2.665 9.540 1.00 93.88 114 GLY A CA 1
ATOM 935 C C . GLY A 1 114 ? 10.435 1.385 9.881 1.00 93.88 114 GLY A C 1
ATOM 936 O O . GLY A 1 114 ? 10.777 1.174 11.039 1.00 93.88 114 GLY A O 1
ATOM 937 N N . GLY A 1 115 ? 10.701 0.520 8.894 1.00 93.38 115 GLY A N 1
ATOM 938 C CA . GLY A 1 115 ? 11.366 -0.778 9.068 1.00 93.38 115 GLY A CA 1
ATOM 939 C C . GLY A 1 115 ? 10.416 -1.970 9.242 1.00 93.38 115 GLY A C 1
ATOM 940 O O . GLY A 1 115 ? 10.812 -3.085 8.904 1.00 93.38 115 GLY A O 1
ATOM 941 N N . LEU A 1 116 ? 9.166 -1.739 9.659 1.00 96.38 116 LEU A N 1
ATOM 942 C CA . LEU A 1 116 ? 8.133 -2.769 9.799 1.00 96.38 116 LEU A CA 1
ATOM 943 C C . LEU A 1 116 ? 7.636 -3.212 8.417 1.00 96.38 116 LEU A C 1
ATOM 945 O O . LEU A 1 116 ? 7.227 -2.366 7.616 1.00 96.38 116 LEU A O 1
ATOM 949 N N . SER A 1 117 ? 7.676 -4.514 8.127 1.00 98.25 117 SER A N 1
ATOM 950 C CA . SER A 1 117 ? 7.120 -5.068 6.887 1.00 98.25 117 SER A CA 1
ATOM 951 C C . SER A 1 117 ? 5.596 -5.156 6.932 1.00 98.25 117 SER A C 1
ATOM 953 O O . SER A 1 117 ? 4.998 -5.294 8.001 1.00 98.25 117 SER A O 1
ATOM 955 N N . LEU A 1 118 ? 4.954 -5.102 5.761 1.00 98.62 118 LEU A N 1
ATOM 956 C CA . LEU A 1 118 ? 3.505 -5.275 5.643 1.00 98.62 118 LEU A CA 1
ATOM 957 C C . LEU A 1 118 ? 3.039 -6.587 6.281 1.00 98.62 118 LEU A C 1
ATOM 959 O O . LEU A 1 118 ? 2.007 -6.601 6.947 1.00 98.62 118 LEU A O 1
ATOM 963 N N . PHE A 1 119 ? 3.782 -7.684 6.109 1.00 98.44 119 PHE A N 1
ATOM 964 C CA . PHE A 1 119 ? 3.389 -8.977 6.671 1.00 98.44 119 PHE A CA 1
ATOM 965 C C . PHE A 1 119 ? 3.674 -9.091 8.169 1.00 98.44 119 PHE A C 1
ATOM 967 O O . PHE A 1 119 ? 2.869 -9.697 8.875 1.00 98.44 119 PHE A O 1
ATOM 974 N N . GLU A 1 120 ? 4.739 -8.466 8.678 1.00 98.38 120 GLU A N 1
ATOM 975 C CA . GLU A 1 120 ? 4.959 -8.330 10.127 1.00 98.38 120 GLU A CA 1
ATOM 976 C C . GLU A 1 120 ? 3.827 -7.520 10.775 1.00 98.38 120 GLU A C 1
ATOM 978 O O . GLU A 1 120 ? 3.239 -7.943 11.773 1.00 98.38 120 GLU A O 1
ATOM 983 N N . TRP A 1 121 ? 3.457 -6.390 10.163 1.00 98.50 121 TRP A N 1
ATOM 984 C CA . TRP A 1 121 ? 2.309 -5.592 10.584 1.00 98.50 121 TRP A CA 1
ATOM 985 C C . TRP A 1 121 ? 1.021 -6.407 10.542 1.00 98.50 121 TRP A C 1
ATOM 987 O O . TRP A 1 121 ? 0.304 -6.441 11.539 1.00 98.50 121 TRP A O 1
ATOM 997 N N . LEU A 1 122 ? 0.736 -7.092 9.433 1.00 98.31 122 LEU A N 1
ATOM 998 C CA . LEU A 1 122 ? -0.493 -7.862 9.253 1.00 98.31 122 LEU A CA 1
ATOM 999 C C . LEU A 1 122 ? -0.622 -8.965 10.309 1.00 98.31 122 LEU A C 1
ATOM 1001 O O . LEU A 1 122 ? -1.691 -9.124 10.892 1.00 98.31 122 LEU A O 1
ATOM 1005 N N . ALA A 1 123 ? 0.468 -9.688 10.582 1.00 97.94 123 ALA A N 1
ATOM 1006 C CA . ALA A 1 123 ? 0.512 -10.755 11.579 1.00 97.94 123 ALA A CA 1
ATOM 1007 C C . ALA A 1 123 ? 0.287 -10.253 13.016 1.00 97.94 123 ALA A C 1
ATOM 1009 O O . ALA A 1 123 ? -0.148 -11.023 13.868 1.00 97.94 123 ALA A O 1
ATOM 1010 N N . SER A 1 124 ? 0.565 -8.975 13.287 1.00 97.12 124 SER A N 1
ATOM 1011 C CA . SER A 1 124 ? 0.337 -8.361 14.602 1.00 97.12 124 SER A CA 1
ATOM 1012 C C . SER A 1 124 ? -1.107 -7.899 14.842 1.00 97.12 124 SER A C 1
ATOM 1014 O O . SER A 1 124 ? -1.439 -7.512 15.961 1.00 97.12 124 SER A O 1
ATOM 1016 N N . GLN A 1 125 ? -1.973 -7.919 13.820 1.00 97.31 125 GLN A N 1
ATOM 1017 C CA . GLN A 1 125 ? -3.354 -7.452 13.952 1.00 97.31 125 GLN A CA 1
ATOM 1018 C C . GLN A 1 125 ? -4.260 -8.543 14.528 1.00 97.31 125 GLN A C 1
ATOM 1020 O O . GLN A 1 125 ? -4.236 -9.693 14.092 1.00 97.31 125 GLN A O 1
ATOM 1025 N N . THR A 1 126 ? -5.138 -8.160 15.450 1.00 95.19 126 THR A N 1
ATOM 1026 C CA . THR A 1 126 ? -6.198 -9.019 15.990 1.00 95.19 126 THR A CA 1
ATOM 1027 C C . THR A 1 126 ? -7.536 -8.295 15.900 1.00 95.19 126 THR A C 1
ATOM 1029 O O . THR A 1 126 ? -7.588 -7.066 15.802 1.00 95.19 126 THR A O 1
ATOM 1032 N N . ASN A 1 127 ? -8.643 -9.041 15.935 1.00 88.19 127 ASN A N 1
ATOM 1033 C CA . ASN A 1 127 ? -9.911 -8.406 16.276 1.00 88.19 127 ASN A CA 1
ATOM 1034 C C . ASN A 1 127 ? -9.809 -7.888 17.715 1.00 88.19 127 ASN A C 1
ATOM 1036 O O . ASN A 1 127 ? -9.100 -8.463 18.541 1.00 88.19 127 ASN A O 1
ATOM 1040 N N . SER A 1 128 ? -10.470 -6.769 17.994 1.00 72.69 128 SER A N 1
ATOM 1041 C CA . SER A 1 128 ? -10.674 -6.346 19.375 1.00 72.69 128 SER A CA 1
ATOM 1042 C C . SER A 1 128 ? -11.594 -7.367 20.045 1.00 72.69 128 SER A C 1
ATOM 1044 O O . SER A 1 128 ? -12.646 -7.668 19.476 1.00 72.69 128 SER A O 1
ATOM 1046 N N . ASP A 1 129 ? -11.164 -7.908 21.185 1.00 57.47 129 ASP A N 1
ATOM 1047 C CA . ASP A 1 129 ? -12.004 -8.723 22.072 1.00 57.47 129 ASP A CA 1
ATOM 1048 C C . ASP A 1 129 ? -13.154 -7.896 22.675 1.00 57.47 129 ASP A C 1
ATOM 1050 O O . ASP A 1 129 ? -12.951 -6.680 22.926 1.00 57.47 129 ASP A O 1
#